Protein AF-A0A2M7SCT8-F1 (afdb_monomer)

Radius of gyration: 13.66 Å; Cα contacts (8 Å, |Δi|>4): 234; chains: 1; bounding box: 34×33×36 Å

Secondary structure (DSSP, 8-state):
-BGGG--TTEEEEEEETTS-SS-EEEEEEE-SSSEEEEEESSTTS--EEEPTTT-TTSSS-EEEEEEEEE-TTS-TT-BPTT-EEEEEPPHHHHHHHHHHHHH-SSS-HHHHHHHHHHHSSPPPPP-

pLDDT: mean 85.55, std 11.67, range [43.62, 95.56]

Solvent-accessible surface area (backbone atoms only — not comparable to full-atom values): 7233 Å² total; per-residue (Å²): 119,44,52,66,74,47,49,36,42,31,31,32,32,28,47,45,78,88,41,76,96,61,68,45,75,40,43,29,37,27,40,34,52,43,30,28,28,43,48,34,79,45,66,89,60,14,82,51,75,44,54,27,87,84,41,68,92,39,96,52,56,28,11,44,28,69,53,79,46,72,50,78,86,52,68,104,70,55,66,52,56,80,62,42,84,74,48,65,66,50,70,69,56,31,53,55,48,39,58,46,46,75,68,44,86,79,47,50,73,68,56,33,52,50,48,41,63,34,43,51,76,83,66,73,80,85,133

Sequence (127 aa):
MKIREMQRGQIWWFLTPQMRPCPKVKCNLCIGSSQFLTINTSDRYGKFKLDKTEYPFLSHDSYIGDIIFDFSGEDEEIEVDNKQFRQIISDKTAIQLIDYVKKSRVLTPVNKDIVIAALTPPFPPPP

Foldseek 3Di:
DALQVDAFQWWKWFFDPPDPPDTDTFIWGDLHSFKTWTKAQDCPFAPQWDQCVQQVVDPGIIGTGPDIDGPPPPPPGPDTPPMDTRDGDDLVSLVVVLVVLVVDPSDDPVRSVSNNVSSHDDTDDDD

Nearest PDB structures (foldseek):
  2ptf-assembly1_B  TM=2.353E-01  e=4.279E-01  Methanothermobacter thermautotrophicus str. Delta H
  6tjv-assembly1_S  TM=4.398E-01  e=3.454E+00  Thermosynechococcus vestitus BP-1
  2ptf-assembly1_A  TM=2.253E-01  e=4.031E-01  Methanothermobacter thermautotrophicus str. Delta H
  7rto-assembly1_C  TM=3.168E-01  e=3.892E+00  Bluetongue virus (serotype 1 / isolate South Africa)
  8w34-assembly1_L  TM=3.520E-01  e=7.963E+00  Human immunodeficiency virus 1

Structure (mmCIF, N/CA/C/O backbone)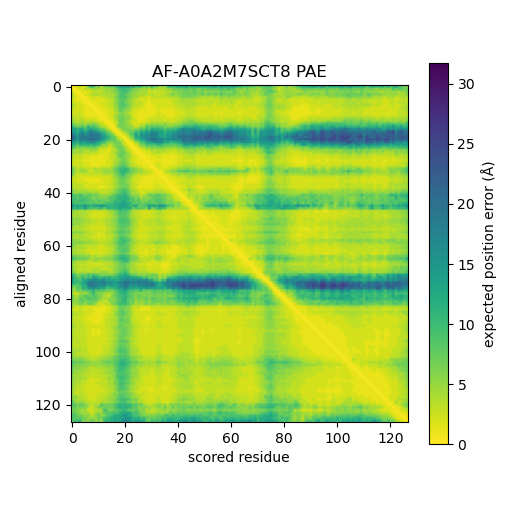:
data_AF-A0A2M7SCT8-F1
#
_entry.id   AF-A0A2M7SCT8-F1
#
loop_
_atom_s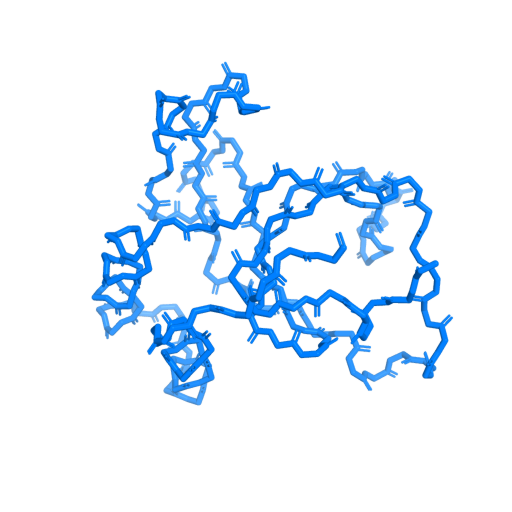ite.group_PDB
_atom_site.id
_atom_site.type_symbol
_atom_site.label_atom_id
_atom_site.label_alt_id
_atom_site.label_comp_id
_atom_site.label_asym_id
_atom_site.label_entity_id
_atom_site.label_seq_id
_atom_site.pdbx_PDB_ins_code
_atom_site.Cartn_x
_atom_site.Cartn_y
_atom_site.Cartn_z
_atom_site.occupancy
_atom_site.B_iso_or_equiv
_atom_site.auth_seq_id
_atom_site.auth_comp_id
_atom_site.auth_asym_id
_atom_site.auth_atom_id
_atom_site.pdbx_PDB_model_num
ATOM 1 N N . MET A 1 1 ? 10.373 -14.254 -6.799 1.00 72.50 1 MET A N 1
ATOM 2 C CA . MET A 1 1 ? 9.018 -13.664 -6.739 1.00 72.50 1 MET A CA 1
ATOM 3 C C . MET A 1 1 ? 9.012 -12.342 -7.489 1.00 72.50 1 MET A C 1
ATOM 5 O O . MET A 1 1 ? 9.882 -11.503 -7.240 1.00 72.50 1 MET A O 1
ATOM 9 N N . LYS A 1 2 ? 8.084 -12.214 -8.434 1.00 80.62 2 LYS A N 1
ATOM 10 C CA . LYS A 1 2 ? 7.921 -11.082 -9.358 1.00 80.62 2 LYS A CA 1
ATOM 11 C C . LYS A 1 2 ? 6.946 -10.048 -8.776 1.00 80.62 2 LYS A C 1
ATOM 13 O O . LYS A 1 2 ? 6.090 -10.413 -7.975 1.00 80.62 2 LYS A O 1
ATOM 18 N N . ILE A 1 3 ? 7.031 -8.781 -9.199 1.00 81.25 3 ILE A N 1
ATOM 19 C CA . ILE A 1 3 ? 6.087 -7.719 -8.772 1.00 81.25 3 ILE A CA 1
ATOM 20 C C . ILE A 1 3 ? 4.623 -8.155 -8.933 1.00 81.25 3 ILE A C 1
ATOM 22 O O . ILE A 1 3 ? 3.842 -8.014 -7.999 1.00 81.25 3 ILE A O 1
ATOM 26 N N . ARG A 1 4 ? 4.293 -8.795 -10.061 1.00 79.44 4 ARG A N 1
ATOM 27 C CA . ARG A 1 4 ? 2.948 -9.308 -10.384 1.00 79.44 4 ARG A CA 1
ATOM 28 C C . ARG A 1 4 ? 2.377 -10.345 -9.414 1.00 79.44 4 ARG A C 1
ATOM 30 O O . ARG A 1 4 ? 1.190 -10.641 -9.468 1.00 79.44 4 ARG A O 1
ATOM 37 N N . GLU A 1 5 ? 3.223 -10.944 -8.581 1.00 84.06 5 GLU A N 1
ATOM 38 C CA . GLU A 1 5 ? 2.810 -11.922 -7.571 1.00 84.06 5 GLU A CA 1
ATOM 39 C C . GLU A 1 5 ? 2.402 -11.233 -6.258 1.00 84.06 5 GLU A C 1
ATOM 41 O O . GLU A 1 5 ? 1.776 -11.861 -5.406 1.00 84.06 5 GLU A O 1
ATOM 46 N N . MET A 1 6 ? 2.719 -9.941 -6.087 1.00 89.31 6 MET A N 1
ATOM 47 C CA . MET A 1 6 ? 2.209 -9.132 -4.981 1.00 89.31 6 MET A CA 1
ATOM 48 C C . MET A 1 6 ? 0.730 -8.847 -5.212 1.00 89.31 6 MET A C 1
ATOM 50 O O . MET A 1 6 ? 0.314 -8.450 -6.298 1.00 89.31 6 MET A O 1
ATOM 54 N N . GLN A 1 7 ? -0.073 -9.007 -4.169 1.00 91.25 7 GLN A N 1
ATOM 55 C CA . GLN A 1 7 ? -1.514 -8.828 -4.269 1.00 91.25 7 GLN A CA 1
ATOM 56 C C . GLN A 1 7 ? -1.977 -7.562 -3.559 1.00 91.25 7 GLN A C 1
ATOM 58 O O . GLN A 1 7 ? -1.379 -7.117 -2.577 1.00 91.25 7 GLN A O 1
ATOM 63 N N . ARG A 1 8 ? -3.078 -6.991 -4.054 1.00 93.44 8 ARG A N 1
ATOM 64 C CA . ARG A 1 8 ? -3.691 -5.787 -3.484 1.00 93.44 8 ARG A CA 1
ATOM 65 C C . ARG A 1 8 ? -3.952 -5.944 -1.981 1.00 93.44 8 ARG A C 1
ATOM 67 O O . ARG A 1 8 ? -4.398 -6.998 -1.530 1.00 93.44 8 ARG A O 1
ATOM 74 N N . GLY A 1 9 ? -3.677 -4.890 -1.220 1.00 93.88 9 GLY A N 1
ATOM 75 C CA . GLY A 1 9 ? -3.790 -4.866 0.240 1.00 93.88 9 GLY A CA 1
ATOM 76 C C . GLY A 1 9 ? -2.551 -5.377 0.983 1.00 93.88 9 GLY A C 1
ATOM 77 O O . GLY A 1 9 ? -2.435 -5.150 2.186 1.00 93.88 9 GLY A O 1
ATOM 78 N N . GLN A 1 10 ? -1.599 -6.022 0.303 1.00 94.88 10 GLN A N 1
ATOM 79 C CA . GLN A 1 10 ? -0.358 -6.473 0.930 1.00 94.88 10 GLN A CA 1
ATOM 80 C C . GLN A 1 10 ? 0.654 -5.332 1.083 1.00 94.88 10 GLN A C 1
ATOM 82 O O . GLN A 1 10 ? 0.849 -4.520 0.177 1.00 94.88 10 GLN A O 1
ATOM 87 N N . ILE A 1 11 ? 1.360 -5.321 2.209 1.00 95.00 11 ILE A N 1
ATOM 88 C CA . ILE A 1 11 ? 2.490 -4.441 2.493 1.00 95.00 11 ILE A CA 1
ATOM 89 C C . ILE A 1 11 ? 3.790 -5.215 2.298 1.00 95.00 11 ILE A C 1
ATOM 91 O O . ILE A 1 11 ? 4.001 -6.279 2.889 1.00 95.00 11 ILE A O 1
ATOM 95 N N . TRP A 1 12 ? 4.685 -4.628 1.513 1.00 93.62 12 TRP A N 1
ATOM 96 C CA . TRP A 1 12 ? 5.972 -5.200 1.148 1.00 93.62 12 TRP A CA 1
ATOM 97 C C . TRP A 1 12 ? 7.105 -4.219 1.402 1.00 93.62 12 TRP A C 1
ATOM 99 O O . TRP A 1 12 ? 6.963 -3.014 1.196 1.00 93.62 12 TRP A O 1
ATOM 109 N N . TRP A 1 13 ? 8.259 -4.734 1.813 1.00 92.38 13 TRP A N 1
ATOM 110 C CA . TRP A 1 13 ? 9.519 -4.000 1.732 1.00 92.38 13 TRP A CA 1
ATOM 111 C C . TRP A 1 13 ? 10.284 -4.478 0.520 1.00 92.38 13 TRP A C 1
ATOM 113 O O . TRP A 1 13 ? 10.494 -5.677 0.398 1.00 92.38 13 TRP A O 1
ATOM 123 N N . PHE A 1 14 ? 10.693 -3.573 -0.360 1.00 88.38 14 PHE A N 1
ATOM 124 C CA . PHE A 1 14 ? 11.547 -3.920 -1.492 1.00 88.38 14 PHE A CA 1
ATOM 125 C C . PHE A 1 14 ? 12.323 -2.710 -2.007 1.00 88.38 14 PHE A C 1
ATOM 127 O O . PHE A 1 14 ? 11.988 -1.558 -1.710 1.00 88.38 14 PHE A O 1
ATOM 134 N N . LEU A 1 15 ? 13.386 -2.975 -2.763 1.00 82.88 15 LEU A N 1
ATOM 135 C CA . LEU A 1 15 ? 14.206 -1.945 -3.389 1.00 82.88 15 LEU A CA 1
ATOM 136 C C . LEU A 1 15 ? 13.433 -1.277 -4.539 1.00 82.88 15 LEU A C 1
ATOM 138 O O . LEU A 1 15 ? 13.130 -1.931 -5.529 1.00 82.88 15 LEU A O 1
ATOM 142 N N . THR A 1 16 ? 13.114 0.017 -4.435 1.00 72.69 16 THR A N 1
ATOM 143 C CA . THR A 1 16 ? 12.453 0.750 -5.534 1.00 72.69 16 THR A CA 1
ATOM 144 C C . THR A 1 16 ? 13.507 1.297 -6.515 1.00 72.69 16 THR A C 1
ATOM 146 O O . THR A 1 16 ? 14.278 2.175 -6.103 1.00 72.69 16 THR A O 1
ATOM 149 N N . PRO A 1 17 ? 13.555 0.848 -7.787 1.00 60.09 17 PRO A N 1
ATOM 150 C CA . PRO A 1 17 ? 14.618 1.202 -8.743 1.00 60.09 17 PRO A CA 1
ATOM 151 C C . PRO A 1 17 ? 14.647 2.685 -9.143 1.00 60.09 17 PRO A C 1
ATOM 153 O O . PRO A 1 17 ? 15.706 3.239 -9.436 1.00 60.09 17 PRO A O 1
ATOM 156 N N . GLN A 1 18 ? 13.489 3.351 -9.131 1.00 58.41 18 GLN A N 1
ATOM 157 C CA . GLN A 1 18 ? 13.309 4.681 -9.729 1.00 58.41 18 GLN A CA 1
ATOM 158 C C . GLN A 1 18 ? 13.859 5.854 -8.891 1.00 58.41 18 GLN A C 1
ATOM 160 O O . GLN A 1 18 ? 13.750 7.010 -9.290 1.00 58.41 18 GLN A O 1
ATOM 165 N N . MET A 1 19 ? 14.502 5.594 -7.747 1.00 51.44 19 MET A N 1
ATOM 166 C CA . MET A 1 19 ? 15.121 6.634 -6.916 1.00 51.44 19 MET A CA 1
ATOM 167 C C . MET A 1 19 ? 16.647 6.649 -7.040 1.00 51.44 19 MET A C 1
ATOM 169 O O . MET A 1 19 ? 17.372 6.255 -6.128 1.00 51.44 19 MET A O 1
ATOM 173 N N . ARG A 1 20 ? 17.154 7.140 -8.173 1.00 43.62 20 ARG A N 1
ATOM 174 C CA . ARG A 1 20 ? 18.578 7.489 -8.315 1.00 43.62 20 ARG A CA 1
ATOM 175 C C . ARG A 1 20 ? 18.891 8.760 -7.502 1.00 43.62 20 ARG A C 1
ATOM 177 O O . ARG A 1 20 ? 18.034 9.640 -7.428 1.00 43.62 20 ARG A O 1
ATOM 184 N N . PRO A 1 21 ? 20.080 8.880 -6.876 1.00 51.34 21 PRO A N 1
ATOM 185 C CA . PRO A 1 21 ? 21.293 8.091 -7.120 1.00 51.34 21 PRO A CA 1
ATOM 186 C C . PRO A 1 21 ? 21.475 6.842 -6.240 1.00 51.34 21 PRO A C 1
ATOM 188 O O . PRO A 1 21 ? 22.381 6.066 -6.519 1.00 51.34 21 PRO A O 1
ATOM 191 N N . CYS A 1 22 ? 20.635 6.602 -5.227 1.00 58.78 22 CYS A N 1
ATOM 192 C CA . CYS A 1 22 ? 20.800 5.453 -4.329 1.00 58.78 22 CYS A CA 1
ATOM 193 C C . CYS A 1 22 ? 19.473 4.705 -4.168 1.00 58.78 22 CYS A C 1
ATOM 195 O O . CYS A 1 22 ? 18.589 5.218 -3.470 1.00 58.78 22 CYS A O 1
ATOM 197 N N . PRO A 1 23 ? 19.324 3.509 -4.763 1.00 67.38 23 PRO A N 1
ATOM 198 C CA . PRO A 1 23 ? 18.131 2.707 -4.561 1.00 67.38 23 PRO A CA 1
ATOM 199 C C . PRO A 1 23 ? 18.011 2.363 -3.069 1.00 67.38 23 PRO A C 1
ATOM 201 O O . PRO A 1 23 ? 18.986 1.990 -2.414 1.00 67.38 23 PRO A O 1
ATOM 204 N N . LYS A 1 24 ? 16.817 2.558 -2.504 1.00 78.06 24 LYS A N 1
ATOM 205 C CA . LYS A 1 24 ? 16.529 2.307 -1.086 1.00 78.06 24 LYS A CA 1
ATOM 206 C C . LYS A 1 24 ? 15.407 1.295 -0.967 1.00 78.06 24 LYS A C 1
ATOM 208 O O . LYS A 1 24 ? 14.451 1.333 -1.741 1.00 78.06 24 LYS A O 1
ATOM 213 N N . VAL A 1 25 ? 15.528 0.411 0.019 1.00 84.75 25 VAL A N 1
ATOM 214 C CA . VAL A 1 25 ? 14.419 -0.452 0.419 1.00 84.75 25 VAL A CA 1
ATOM 215 C C . VAL A 1 25 ? 13.340 0.447 1.004 1.00 84.75 25 VAL A C 1
ATOM 217 O O . VAL A 1 25 ? 13.595 1.215 1.935 1.00 84.75 25 VAL A O 1
ATOM 220 N N . LYS A 1 26 ? 12.146 0.382 0.424 1.00 88.00 26 LYS A N 1
ATOM 221 C CA . LYS A 1 26 ? 10.980 1.134 0.871 1.00 88.00 26 LYS A CA 1
ATOM 222 C C . LYS A 1 26 ? 9.860 0.197 1.264 1.00 88.00 26 LYS A C 1
ATOM 224 O O . LYS A 1 26 ? 9.740 -0.896 0.722 1.00 88.00 26 LYS A O 1
ATOM 229 N N . CYS A 1 27 ? 9.041 0.670 2.193 1.00 92.38 27 CYS A N 1
ATOM 230 C CA . CYS A 1 27 ? 7.778 0.049 2.538 1.00 92.38 27 CYS A CA 1
ATOM 231 C C . CYS A 1 27 ? 6.713 0.521 1.543 1.00 92.38 27 CYS A C 1
ATOM 233 O O . CYS A 1 27 ? 6.568 1.724 1.328 1.00 92.38 27 CYS A O 1
ATOM 235 N N . ASN A 1 28 ? 5.997 -0.408 0.920 1.00 93.31 28 ASN A N 1
ATOM 236 C CA . ASN A 1 28 ? 5.029 -0.136 -0.135 1.00 93.31 28 ASN A CA 1
ATOM 237 C C . ASN A 1 28 ? 3.751 -0.939 0.115 1.00 93.31 28 ASN A C 1
ATOM 239 O O . ASN A 1 28 ? 3.811 -2.127 0.429 1.00 93.31 28 ASN A O 1
ATOM 243 N N . LEU A 1 29 ? 2.603 -0.291 -0.055 1.00 95.31 29 LEU A N 1
ATOM 244 C CA . LEU A 1 29 ? 1.293 -0.927 -0.107 1.00 95.31 29 LEU A CA 1
ATOM 245 C C . LEU A 1 29 ? 0.964 -1.263 -1.562 1.00 95.31 29 LEU A C 1
ATOM 247 O O . LEU A 1 29 ? 0.907 -0.369 -2.404 1.00 95.31 29 LEU A O 1
ATOM 251 N N . CYS A 1 30 ? 0.731 -2.538 -1.842 1.00 93.94 30 CYS A N 1
ATOM 252 C CA . CYS A 1 30 ? 0.284 -3.015 -3.140 1.00 93.94 30 CYS A CA 1
ATOM 253 C C . CYS A 1 30 ? -1.195 -2.660 -3.356 1.00 93.94 30 CYS A C 1
ATOM 255 O O . CYS A 1 30 ? -2.048 -2.979 -2.525 1.00 93.94 30 CYS A O 1
ATOM 257 N N . ILE A 1 31 ? -1.503 -2.009 -4.475 1.00 93.75 31 ILE A N 1
ATOM 258 C CA . ILE A 1 31 ? -2.861 -1.615 -4.886 1.00 93.75 31 ILE A CA 1
ATOM 259 C C . ILE A 1 31 ? -3.217 -2.156 -6.281 1.00 93.75 31 ILE A C 1
ATOM 261 O O . ILE A 1 31 ? -4.197 -1.745 -6.883 1.00 93.75 31 ILE A O 1
ATOM 265 N N . GLY A 1 32 ? -2.442 -3.088 -6.823 1.00 88.31 32 GLY A N 1
ATOM 266 C CA . GLY A 1 32 ? -2.683 -3.669 -8.141 1.00 88.31 32 GLY A CA 1
ATOM 267 C C . GLY A 1 32 ? -1.550 -4.607 -8.526 1.00 88.31 32 GLY A C 1
ATOM 268 O O . GLY A 1 32 ? -0.597 -4.754 -7.774 1.00 88.31 32 GLY A O 1
ATOM 269 N N . SER A 1 33 ? -1.619 -5.222 -9.704 1.00 81.25 33 SER A N 1
ATOM 270 C CA . SER A 1 33 ? -0.585 -6.166 -10.159 1.00 81.25 33 SER A CA 1
ATOM 271 C C . SER A 1 33 ? 0.810 -5.541 -10.274 1.00 81.25 33 SER A C 1
ATOM 273 O O . SER A 1 33 ? 1.801 -6.241 -10.114 1.00 81.25 33 SER A O 1
ATOM 275 N N . SER A 1 34 ? 0.894 -4.232 -10.521 1.00 85.81 34 SER A N 1
ATOM 276 C CA . SER A 1 34 ? 2.167 -3.505 -10.645 1.00 85.81 34 SER A CA 1
ATOM 277 C C . SER A 1 34 ? 2.122 -2.112 -10.019 1.00 85.81 34 SER A C 1
ATOM 279 O O . SER A 1 34 ? 2.992 -1.287 -10.284 1.00 85.81 34 SER A O 1
ATOM 281 N N . GLN A 1 35 ? 1.107 -1.834 -9.199 1.00 90.31 35 GLN A N 1
ATOM 282 C CA . GLN A 1 35 ? 0.819 -0.496 -8.692 1.00 90.31 35 GLN A CA 1
ATOM 283 C C . GLN A 1 35 ? 0.951 -0.442 -7.176 1.00 90.31 35 GLN A C 1
ATOM 285 O O . GLN A 1 35 ? 0.413 -1.291 -6.460 1.00 90.31 35 GLN A O 1
ATOM 290 N N . PHE A 1 36 ? 1.645 0.583 -6.683 1.00 92.31 36 PHE A N 1
ATOM 291 C CA . PHE A 1 36 ? 1.991 0.710 -5.272 1.00 92.31 36 PHE A CA 1
ATOM 292 C C . PHE A 1 36 ? 1.824 2.133 -4.748 1.00 92.31 36 PHE A C 1
ATOM 294 O O . PHE A 1 36 ? 2.103 3.107 -5.443 1.00 92.31 36 PHE A O 1
ATOM 301 N N . LEU A 1 37 ? 1.463 2.243 -3.470 1.00 92.81 37 LEU A N 1
ATOM 302 C CA . LEU A 1 37 ? 1.579 3.470 -2.683 1.00 92.81 37 LEU A CA 1
ATOM 303 C C . LEU A 1 37 ? 2.751 3.327 -1.710 1.00 92.81 37 LEU A C 1
ATOM 305 O O . LEU A 1 37 ? 2.837 2.345 -0.972 1.00 92.81 37 LEU A O 1
ATOM 309 N N . THR A 1 38 ? 3.657 4.302 -1.663 1.00 91.75 38 THR A N 1
ATOM 310 C CA . THR A 1 38 ? 4.769 4.268 -0.698 1.00 91.75 38 THR A CA 1
ATOM 311 C C . THR A 1 38 ? 4.290 4.593 0.714 1.00 91.75 38 THR A C 1
ATOM 313 O O . THR A 1 38 ? 3.530 5.536 0.918 1.00 91.75 38 THR A O 1
ATOM 316 N N . ILE A 1 39 ? 4.815 3.878 1.704 1.00 93.00 39 ILE A N 1
ATOM 317 C CA . ILE A 1 39 ? 4.665 4.180 3.127 1.00 93.00 39 ILE A CA 1
ATOM 318 C C . ILE A 1 39 ? 5.928 4.912 3.599 1.00 93.00 39 ILE A C 1
ATOM 320 O O . ILE A 1 39 ? 7.035 4.374 3.550 1.00 93.00 39 ILE A O 1
ATOM 324 N N . ASN A 1 40 ? 5.767 6.158 4.043 1.00 90.19 40 ASN A N 1
ATOM 325 C CA . ASN A 1 40 ? 6.850 7.039 4.475 1.00 90.19 40 ASN A CA 1
ATOM 326 C C . ASN A 1 40 ? 6.778 7.295 5.983 1.00 90.19 40 ASN A C 1
ATOM 328 O O . ASN A 1 40 ? 5.701 7.379 6.554 1.00 90.19 40 ASN A O 1
ATOM 332 N N . THR A 1 41 ? 7.915 7.523 6.633 1.00 88.44 41 THR A N 1
ATOM 333 C CA . THR A 1 41 ? 7.960 7.908 8.058 1.00 88.44 41 THR A CA 1
ATOM 334 C C . THR A 1 41 ? 7.612 9.380 8.307 1.00 88.44 41 THR A C 1
ATOM 336 O O . THR A 1 41 ? 7.529 9.812 9.451 1.00 88.44 41 THR A O 1
ATOM 339 N N . SER A 1 42 ? 7.423 10.170 7.245 1.00 86.31 42 SER A N 1
ATOM 340 C CA . SER A 1 42 ? 7.099 11.595 7.313 1.00 86.31 42 SER A CA 1
ATOM 341 C C . SER A 1 42 ? 5.750 11.873 6.664 1.00 86.31 42 SER A C 1
ATOM 343 O O . SER A 1 42 ? 5.488 11.436 5.543 1.00 86.31 42 SER A O 1
ATOM 345 N N . ASP A 1 43 ? 4.946 12.689 7.341 1.00 83.12 43 ASP A N 1
ATOM 346 C CA . ASP A 1 43 ? 3.646 13.182 6.882 1.00 83.12 43 ASP A CA 1
ATOM 347 C C . ASP A 1 43 ? 3.755 14.223 5.746 1.00 83.12 43 ASP A C 1
ATOM 349 O O . ASP A 1 43 ? 2.753 14.738 5.242 1.00 83.12 43 ASP A O 1
ATOM 353 N N . ARG A 1 44 ? 4.978 14.589 5.343 1.00 81.81 44 ARG A N 1
ATOM 354 C CA . ARG A 1 44 ? 5.220 15.505 4.222 1.00 81.81 44 ARG A CA 1
ATOM 355 C C . ARG A 1 44 ? 4.789 14.900 2.888 1.00 81.81 44 ARG A C 1
ATOM 357 O O . ARG A 1 44 ? 4.415 15.640 1.986 1.00 81.81 44 ARG A O 1
ATOM 364 N N . TYR A 1 45 ? 4.861 13.575 2.770 1.00 72.69 45 TYR A N 1
ATOM 365 C CA . TYR A 1 45 ? 4.633 12.852 1.517 1.00 72.69 45 TYR A CA 1
ATOM 366 C C . TYR A 1 45 ? 3.308 12.086 1.487 1.00 72.69 45 TYR A C 1
ATOM 368 O O . TYR A 1 45 ? 3.057 11.369 0.523 1.00 72.69 45 TYR A O 1
ATOM 376 N N . GLY A 1 46 ? 2.482 12.238 2.523 1.00 76.81 46 GLY A N 1
ATOM 377 C CA . GLY A 1 46 ? 1.169 11.616 2.657 1.00 76.81 46 GLY A CA 1
ATOM 378 C C . GLY A 1 46 ? 0.518 11.996 3.982 1.00 76.81 46 GLY A C 1
ATOM 379 O O . GLY A 1 46 ? 1.218 12.252 4.960 1.00 76.81 46 GLY A O 1
ATOM 380 N N . LYS A 1 47 ? -0.815 12.062 4.029 1.00 83.75 47 LYS A N 1
ATOM 381 C CA . LYS A 1 47 ? -1.551 12.460 5.245 1.00 83.75 47 LYS A CA 1
ATOM 382 C C . LYS A 1 47 ? -2.318 11.324 5.912 1.00 83.75 47 LYS A C 1
ATOM 384 O O . LYS A 1 47 ? -2.767 11.492 7.044 1.00 83.75 47 LYS A O 1
ATOM 389 N N . PHE A 1 48 ? -2.433 10.164 5.269 1.00 93.12 48 PHE A N 1
ATOM 390 C CA . PHE A 1 48 ? -3.063 9.003 5.885 1.00 93.12 48 PHE A CA 1
ATOM 391 C C . PHE A 1 48 ? -2.087 8.278 6.813 1.00 93.12 48 PHE A C 1
ATOM 393 O O . PHE A 1 48 ? -1.116 7.689 6.343 1.00 93.12 48 PHE A O 1
ATOM 400 N N . LYS A 1 49 ? -2.343 8.325 8.122 1.00 94.69 49 LYS A N 1
ATOM 401 C CA . LYS A 1 49 ? -1.485 7.736 9.156 1.00 94.69 49 LYS A CA 1
ATOM 402 C C . LYS A 1 49 ? -1.733 6.229 9.309 1.00 94.69 49 LYS A C 1
ATOM 404 O O . LYS A 1 49 ? -2.870 5.804 9.474 1.00 94.69 49 LYS A O 1
ATOM 409 N N . LEU A 1 50 ? -0.654 5.456 9.342 1.00 94.81 50 LEU A N 1
ATOM 410 C CA . LEU A 1 50 ? -0.588 4.076 9.813 1.00 94.81 50 LEU A CA 1
ATOM 411 C C . LEU A 1 50 ? -0.025 4.062 11.234 1.00 94.81 50 LEU A C 1
ATOM 413 O O . LEU A 1 50 ? 1.088 4.538 11.477 1.00 94.81 50 LEU A O 1
ATOM 417 N N . ASP A 1 51 ? -0.8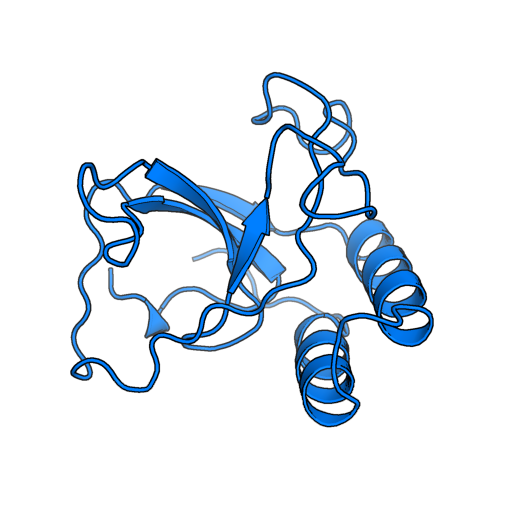09 3.525 12.161 1.00 93.75 51 ASP A N 1
ATOM 418 C CA . ASP A 1 51 ? -0.436 3.408 13.566 1.00 93.75 51 ASP A CA 1
ATOM 419 C C . ASP A 1 51 ? 0.513 2.219 13.770 1.00 93.75 51 ASP A C 1
ATOM 421 O O . ASP A 1 51 ? 0.206 1.091 13.370 1.00 93.75 51 ASP A O 1
ATOM 425 N N . LYS A 1 52 ? 1.663 2.449 14.414 1.00 93.81 52 LYS A N 1
ATOM 426 C CA . LYS A 1 52 ? 2.630 1.375 14.690 1.00 93.81 52 LYS A CA 1
ATOM 427 C C . LYS A 1 52 ? 2.073 0.273 15.599 1.00 93.81 52 LYS A C 1
ATOM 429 O O . LYS A 1 52 ? 2.609 -0.828 15.610 1.00 93.81 52 LYS A O 1
ATOM 434 N N . THR A 1 53 ? 1.035 0.556 16.386 1.00 93.88 53 THR A N 1
ATOM 435 C CA . THR A 1 53 ? 0.393 -0.445 17.250 1.00 93.88 53 THR A CA 1
ATOM 436 C C . THR A 1 53 ? -0.404 -1.467 16.441 1.00 93.88 53 THR A C 1
ATOM 438 O O . THR A 1 53 ? -0.421 -2.639 16.805 1.00 93.88 53 THR A O 1
ATOM 441 N N . GLU A 1 54 ? -1.002 -1.051 15.320 1.00 94.12 54 GLU A N 1
ATOM 442 C CA . GLU A 1 54 ? -1.683 -1.943 14.371 1.00 94.12 54 GLU A CA 1
ATOM 443 C C . GLU A 1 54 ? -0.685 -2.633 13.425 1.00 94.12 54 GLU A C 1
ATOM 445 O O . GLU A 1 54 ? -0.890 -3.780 13.027 1.00 94.12 54 GLU A O 1
ATOM 450 N N . TYR A 1 55 ? 0.423 -1.952 13.115 1.00 94.62 55 TYR A N 1
ATOM 451 C CA . TYR A 1 55 ? 1.460 -2.408 12.189 1.00 94.62 55 TYR A CA 1
ATOM 452 C C . TYR A 1 55 ? 2.842 -2.444 12.874 1.00 94.62 55 TYR A C 1
ATOM 454 O O . TYR A 1 55 ? 3.693 -1.595 12.594 1.00 94.62 55 TYR A O 1
ATOM 462 N N . PRO A 1 56 ? 3.112 -3.430 13.755 1.00 93.19 56 PRO A N 1
ATOM 463 C CA . PRO A 1 56 ? 4.288 -3.444 14.639 1.00 93.19 56 PRO A CA 1
ATOM 464 C C . PRO A 1 56 ? 5.630 -3.636 13.922 1.00 93.19 56 PRO A C 1
ATOM 466 O O . PRO A 1 56 ? 6.684 -3.407 14.513 1.00 93.19 56 PRO A O 1
ATOM 469 N N . PHE A 1 57 ? 5.625 -4.028 12.643 1.00 93.19 57 PHE A N 1
ATOM 470 C CA . PHE A 1 57 ? 6.838 -4.032 11.819 1.00 93.19 57 PHE A CA 1
ATOM 471 C C . PHE A 1 57 ? 7.327 -2.611 11.478 1.00 93.19 57 PHE A C 1
ATOM 473 O O . PHE A 1 57 ? 8.448 -2.446 10.994 1.00 93.19 57 PHE A O 1
ATOM 480 N N . LEU A 1 58 ? 6.499 -1.584 11.696 1.00 92.25 58 LEU A N 1
ATOM 481 C CA . LEU A 1 58 ? 6.890 -0.184 11.588 1.00 92.25 58 LEU A CA 1
ATOM 482 C C . LEU A 1 58 ? 7.548 0.268 12.897 1.00 92.25 58 LEU A C 1
ATOM 484 O O . LEU A 1 58 ? 6.960 0.185 13.970 1.00 92.25 58 LEU A O 1
ATOM 488 N N . SER A 1 59 ? 8.758 0.823 12.817 1.00 90.50 59 SER A N 1
ATOM 489 C CA . SER A 1 59 ? 9.455 1.342 14.006 1.00 90.50 59 SER A CA 1
ATOM 490 C C . SER A 1 59 ? 8.779 2.583 14.610 1.00 90.50 59 SER A C 1
ATOM 492 O O . SER A 1 59 ? 8.932 2.863 15.797 1.00 90.50 59 SER A O 1
ATOM 494 N N . HIS A 1 60 ? 8.035 3.331 13.794 1.00 93.06 60 HIS A N 1
ATOM 495 C CA . HIS A 1 60 ? 7.310 4.544 14.164 1.00 93.06 60 HIS A CA 1
ATOM 496 C C . HIS A 1 60 ? 6.018 4.630 13.354 1.00 93.06 60 HIS A C 1
ATOM 498 O O . HIS A 1 60 ? 5.887 3.974 12.317 1.00 93.06 60 HIS A O 1
ATOM 504 N N . ASP A 1 61 ? 5.101 5.492 13.789 1.00 93.62 61 ASP A N 1
ATOM 505 C CA . ASP A 1 61 ? 3.943 5.847 12.975 1.00 93.62 61 ASP A CA 1
ATOM 506 C C . ASP A 1 61 ? 4.400 6.305 11.589 1.00 93.62 61 ASP A C 1
ATOM 508 O O . ASP A 1 61 ? 5.366 7.061 11.445 1.00 93.62 61 ASP A O 1
ATOM 512 N N . SER A 1 62 ? 3.725 5.802 10.565 1.00 95.56 62 SER A N 1
ATOM 513 C CA . SER A 1 62 ? 4.081 6.048 9.169 1.00 95.56 62 SER A CA 1
ATOM 514 C C . SER A 1 62 ? 2.873 6.567 8.404 1.00 95.56 62 SER A C 1
ATOM 516 O O . SER A 1 62 ? 1.773 6.633 8.937 1.00 95.56 62 SER A O 1
ATOM 518 N N . TYR A 1 63 ? 3.069 6.970 7.156 1.00 95.12 63 TYR A N 1
ATOM 519 C CA . TYR A 1 63 ? 2.057 7.637 6.354 1.00 95.12 63 TYR A CA 1
ATOM 520 C C . TYR A 1 63 ? 2.032 7.059 4.947 1.00 95.12 63 TYR A C 1
ATOM 522 O O . TYR A 1 63 ? 3.078 6.937 4.306 1.00 95.12 63 TYR A O 1
ATOM 530 N N . ILE A 1 64 ? 0.842 6.717 4.458 1.00 92.75 64 ILE A N 1
ATOM 531 C CA . ILE A 1 64 ? 0.649 6.303 3.066 1.00 92.75 64 ILE A CA 1
ATOM 532 C C . ILE A 1 64 ? 0.706 7.548 2.186 1.00 92.75 64 ILE A C 1
ATOM 534 O O . ILE A 1 64 ? 0.009 8.531 2.442 1.00 92.75 64 ILE A O 1
ATOM 538 N N . GLY A 1 65 ? 1.569 7.500 1.175 1.00 87.69 65 GLY A N 1
ATOM 539 C CA . GLY A 1 65 ? 1.763 8.586 0.232 1.00 87.69 65 GLY A CA 1
ATOM 540 C C . GLY A 1 65 ? 0.645 8.713 -0.795 1.00 87.69 65 GLY A C 1
ATOM 541 O O . GLY A 1 65 ? -0.058 7.754 -1.092 1.00 87.69 65 GLY A O 1
ATOM 542 N N . ASP A 1 66 ? 0.519 9.910 -1.366 1.00 85.25 66 ASP A N 1
ATOM 543 C CA . ASP A 1 66 ? -0.522 10.252 -2.349 1.00 85.25 66 ASP A CA 1
ATOM 544 C C . ASP A 1 66 ? -0.090 10.022 -3.811 1.00 85.25 66 ASP A C 1
ATOM 546 O O . ASP A 1 66 ? -0.735 10.510 -4.736 1.00 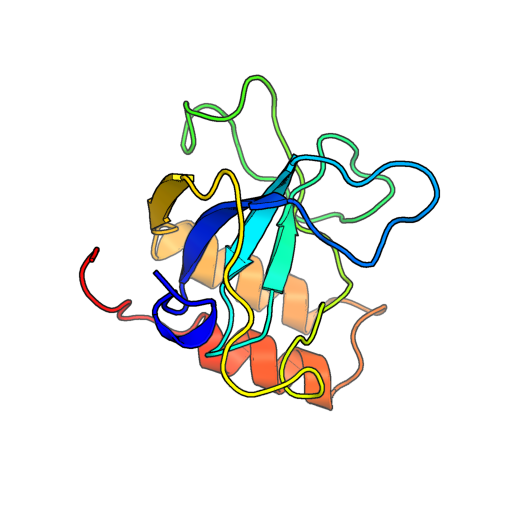85.25 66 ASP A O 1
ATOM 550 N N . ILE A 1 67 ? 1.027 9.329 -4.037 1.00 84.75 67 ILE A N 1
ATOM 551 C CA . ILE A 1 67 ? 1.582 9.076 -5.371 1.00 84.75 67 ILE A CA 1
ATOM 552 C C . ILE A 1 67 ? 1.556 7.574 -5.629 1.00 84.75 67 ILE A C 1
ATOM 554 O O . ILE A 1 67 ? 2.079 6.797 -4.827 1.00 84.75 67 ILE A O 1
ATOM 558 N N . ILE A 1 68 ? 0.963 7.194 -6.760 1.00 88.62 68 ILE A N 1
ATOM 559 C CA . ILE A 1 68 ? 0.976 5.823 -7.265 1.00 88.62 68 ILE A CA 1
ATOM 560 C C . ILE A 1 68 ? 2.258 5.622 -8.065 1.00 88.62 68 ILE A C 1
ATOM 562 O O . ILE A 1 68 ? 2.538 6.372 -9.000 1.00 88.62 68 ILE A O 1
ATOM 566 N N . PHE A 1 69 ? 3.016 4.597 -7.695 1.00 86.81 69 PHE A N 1
ATOM 567 C CA . PHE A 1 69 ? 4.126 4.082 -8.481 1.00 86.81 69 PHE A CA 1
ATOM 568 C C . PHE A 1 69 ? 3.609 2.929 -9.322 1.00 86.81 69 PHE A C 1
ATOM 570 O O . PHE A 1 69 ? 3.100 1.954 -8.766 1.00 86.81 69 PHE A O 1
ATOM 577 N N . ASP A 1 70 ? 3.726 3.065 -10.637 1.00 86.62 70 ASP A N 1
ATOM 578 C CA . ASP A 1 70 ? 3.304 2.048 -11.588 1.00 86.62 70 ASP A CA 1
ATOM 579 C C . ASP A 1 70 ? 4.522 1.444 -12.284 1.00 86.62 70 ASP A C 1
ATOM 581 O O . ASP A 1 70 ? 5.319 2.148 -12.907 1.00 86.62 70 ASP A O 1
ATOM 585 N N . PHE A 1 71 ? 4.656 0.132 -12.147 1.00 80.06 71 PHE A N 1
ATOM 586 C CA . PHE A 1 71 ? 5.702 -0.673 -12.761 1.00 80.06 71 PHE A CA 1
ATOM 587 C C . PHE A 1 71 ? 5.204 -1.424 -14.003 1.00 80.06 71 PHE A C 1
ATOM 589 O O . PHE A 1 71 ? 5.929 -2.251 -14.541 1.00 80.06 71 PHE A O 1
ATOM 596 N N . SER A 1 72 ? 3.978 -1.174 -14.479 1.00 71.56 72 SER A N 1
ATOM 597 C CA . SER A 1 72 ? 3.408 -1.873 -15.640 1.00 71.56 72 SER A CA 1
ATOM 598 C C . SER A 1 72 ? 4.147 -1.619 -16.960 1.00 71.56 72 SER A C 1
ATOM 600 O O . SER A 1 72 ? 3.905 -2.332 -17.927 1.00 71.56 72 SER A O 1
ATOM 602 N N . GLY A 1 73 ? 4.975 -0.572 -17.027 1.00 62.50 73 GLY A N 1
ATOM 603 C CA . GLY A 1 73 ? 5.727 -0.182 -18.221 1.00 62.50 73 GLY A CA 1
ATOM 604 C C . GLY A 1 73 ? 7.178 -0.664 -18.260 1.00 62.50 73 GLY A C 1
ATOM 605 O O . GLY A 1 73 ? 7.851 -0.401 -19.253 1.00 62.50 73 GLY A O 1
ATOM 606 N N . GLU A 1 74 ? 7.674 -1.323 -17.209 1.00 59.19 74 GLU A N 1
ATOM 607 C CA . GLU A 1 74 ? 8.973 -2.008 -17.257 1.00 59.19 74 GLU A CA 1
ATOM 608 C C . GLU A 1 74 ? 8.721 -3.507 -17.503 1.00 59.19 74 GLU A C 1
ATOM 610 O O . GLU A 1 74 ? 7.669 -4.019 -17.116 1.00 59.19 74 GLU A O 1
ATOM 615 N N . ASP A 1 75 ? 9.628 -4.169 -18.234 1.00 55.25 75 ASP A N 1
ATOM 616 C CA . ASP A 1 75 ? 9.465 -5.526 -18.783 1.00 55.25 75 ASP A CA 1
ATOM 617 C C . ASP A 1 75 ? 8.785 -6.501 -17.800 1.00 55.25 75 ASP A C 1
ATOM 619 O O . ASP A 1 75 ? 9.022 -6.434 -16.595 1.00 55.25 75 ASP A O 1
ATOM 623 N N . GLU A 1 76 ? 7.972 -7.444 -18.305 1.00 52.28 76 GLU A N 1
ATOM 624 C CA . GLU A 1 76 ? 7.079 -8.371 -17.561 1.00 52.28 76 GLU A CA 1
ATOM 625 C C . GLU A 1 76 ? 7.751 -9.273 -16.485 1.00 52.28 76 GLU A C 1
ATOM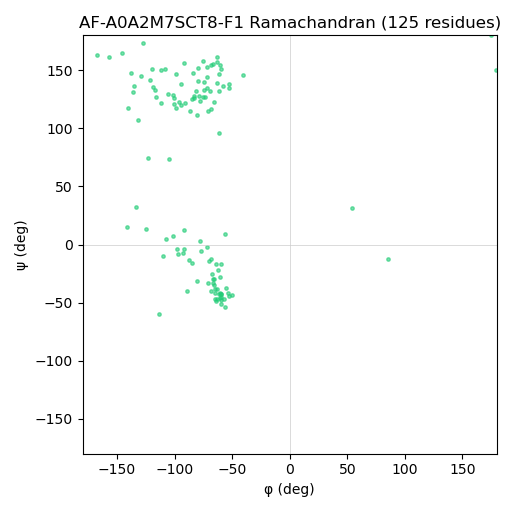 627 O O . GLU A 1 76 ? 7.141 -10.187 -15.910 1.00 52.28 76 GLU A O 1
ATOM 632 N N . GLU A 1 77 ? 9.017 -9.016 -16.178 1.00 58.44 77 GLU A N 1
ATOM 633 C CA . GLU A 1 77 ? 9.904 -9.758 -15.304 1.00 58.44 77 GLU A CA 1
ATOM 634 C C . GLU A 1 77 ? 10.686 -8.870 -14.327 1.00 58.44 77 GLU A C 1
ATOM 636 O O . GLU A 1 77 ? 11.803 -9.234 -13.969 1.00 58.44 77 GLU A O 1
ATOM 641 N N . ILE A 1 78 ? 10.135 -7.742 -13.851 1.00 66.56 78 ILE A N 1
ATOM 642 C CA . ILE A 1 78 ? 10.789 -6.992 -12.762 1.00 66.56 78 ILE A CA 1
ATOM 643 C C . ILE A 1 78 ? 10.872 -7.890 -11.523 1.00 66.56 78 ILE A C 1
ATOM 645 O O . ILE A 1 78 ? 9.932 -8.037 -10.726 1.00 66.56 78 ILE A O 1
ATOM 649 N N . GLU A 1 79 ? 12.026 -8.523 -11.374 1.00 71.25 79 GLU A N 1
ATOM 650 C CA . GLU A 1 79 ? 12.425 -9.174 -10.155 1.00 71.25 79 GLU A CA 1
ATOM 651 C C . GLU A 1 79 ? 12.899 -8.100 -9.187 1.00 71.25 79 GLU A C 1
ATOM 653 O O . GLU A 1 79 ? 13.792 -7.307 -9.472 1.00 71.25 79 GLU A O 1
ATOM 658 N N . VAL A 1 80 ? 12.261 -8.073 -8.022 1.00 73.50 80 VAL A N 1
ATOM 659 C CA . VAL A 1 80 ? 12.645 -7.152 -6.962 1.00 73.50 80 VAL A CA 1
ATOM 660 C C . VAL A 1 80 ? 13.574 -7.852 -5.990 1.00 73.50 80 VAL A C 1
ATOM 662 O O . VAL A 1 80 ? 13.212 -8.875 -5.388 1.00 73.50 80 VAL A O 1
ATOM 665 N N . ASP A 1 81 ? 14.753 -7.269 -5.820 1.00 70.62 81 ASP A N 1
ATOM 666 C CA . ASP A 1 81 ? 15.711 -7.653 -4.794 1.00 70.62 81 ASP A CA 1
ATOM 667 C C . ASP A 1 81 ? 15.229 -7.229 -3.403 1.00 70.62 81 ASP A C 1
ATOM 669 O O . ASP A 1 81 ? 14.504 -6.241 -3.232 1.00 70.62 81 ASP A O 1
ATOM 673 N N . ASN A 1 82 ? 15.669 -7.967 -2.379 1.00 76.56 82 ASN A N 1
ATOM 674 C CA . ASN A 1 82 ? 15.397 -7.672 -0.965 1.00 76.56 82 ASN A CA 1
ATOM 675 C C . ASN A 1 82 ? 13.903 -7.516 -0.621 1.00 76.56 82 ASN A C 1
ATOM 677 O O . ASN A 1 82 ? 13.539 -6.755 0.278 1.00 76.56 82 ASN A O 1
ATOM 681 N N . LYS A 1 83 ? 13.036 -8.246 -1.330 1.00 84.94 83 LYS A N 1
ATOM 682 C CA . LYS A 1 83 ? 11.593 -8.292 -1.075 1.00 84.94 83 LYS A CA 1
ATOM 683 C C . LYS A 1 83 ? 11.269 -9.012 0.236 1.00 84.94 83 LYS A C 1
ATOM 685 O O . LYS A 1 83 ? 11.758 -10.111 0.487 1.00 84.94 83 LYS A O 1
ATOM 690 N N . GLN A 1 84 ? 10.420 -8.408 1.058 1.00 90.50 84 GLN A N 1
ATOM 691 C CA . GLN A 1 84 ? 9.925 -8.993 2.304 1.00 90.50 84 GLN A CA 1
ATOM 692 C C . GLN A 1 84 ? 8.443 -8.660 2.475 1.00 90.50 84 GLN A C 1
ATOM 694 O O . GLN A 1 84 ? 8.082 -7.487 2.602 1.00 90.50 84 GLN A O 1
ATOM 699 N N . PHE A 1 85 ? 7.592 -9.689 2.494 1.00 92.81 85 PHE A N 1
ATOM 700 C CA . PHE A 1 85 ? 6.197 -9.546 2.903 1.00 92.81 85 PHE A CA 1
ATOM 701 C C . PHE A 1 85 ? 6.147 -9.109 4.368 1.00 92.81 85 PHE A C 1
ATOM 703 O O . PHE A 1 85 ? 6.928 -9.593 5.194 1.00 92.81 85 PHE A O 1
ATOM 710 N N . ARG A 1 86 ? 5.242 -8.185 4.695 1.00 94.38 86 ARG A N 1
ATOM 711 C CA . ARG A 1 86 ? 5.036 -7.724 6.071 1.00 94.38 86 ARG A CA 1
ATOM 712 C C . ARG A 1 86 ? 3.682 -8.127 6.609 1.00 94.38 86 ARG A C 1
ATOM 714 O O . ARG A 1 86 ? 3.617 -8.799 7.632 1.00 94.38 86 ARG A O 1
ATOM 721 N N . GLN A 1 87 ? 2.621 -7.681 5.949 1.00 94.56 87 GLN A N 1
ATOM 722 C CA . GLN A 1 87 ? 1.257 -7.863 6.430 1.00 94.56 87 GLN A CA 1
ATOM 723 C C . GLN A 1 87 ? 0.257 -7.530 5.323 1.00 94.56 87 GLN A C 1
ATOM 725 O O . GLN A 1 87 ? 0.600 -6.837 4.369 1.00 94.56 87 GLN A O 1
ATOM 730 N N . ILE A 1 88 ? -0.988 -7.970 5.472 1.00 94.81 88 ILE A N 1
ATOM 731 C CA . ILE A 1 88 ? -2.136 -7.432 4.732 1.00 94.81 88 ILE A CA 1
ATOM 732 C C . ILE A 1 88 ? -2.786 -6.349 5.603 1.00 94.81 88 ILE A C 1
ATOM 734 O O . ILE A 1 88 ? -2.900 -6.532 6.816 1.00 94.81 88 ILE A O 1
ATOM 738 N N . ILE A 1 89 ? -3.185 -5.219 5.016 1.00 94.75 89 ILE A N 1
ATOM 739 C CA . ILE A 1 89 ? -3.919 -4.185 5.760 1.00 94.75 89 ILE A CA 1
ATOM 740 C C . ILE A 1 89 ? -5.247 -4.730 6.288 1.00 94.75 89 ILE A C 1
ATOM 742 O O . ILE A 1 89 ? -5.898 -5.552 5.646 1.00 94.75 89 ILE A O 1
ATOM 746 N N . SER A 1 90 ? -5.674 -4.250 7.452 1.00 93.94 90 SER A N 1
ATOM 747 C CA . SER A 1 90 ? -6.993 -4.609 7.971 1.00 93.94 90 SER A CA 1
ATOM 748 C C . SER A 1 90 ? -8.112 -3.998 7.119 1.00 93.94 90 SER A C 1
ATOM 750 O O . SER A 1 90 ? -7.943 -2.924 6.534 1.00 93.94 90 SER A O 1
ATOM 752 N N . ASP A 1 91 ? -9.293 -4.622 7.117 1.00 93.56 91 ASP A N 1
ATOM 753 C CA . ASP A 1 91 ? -10.493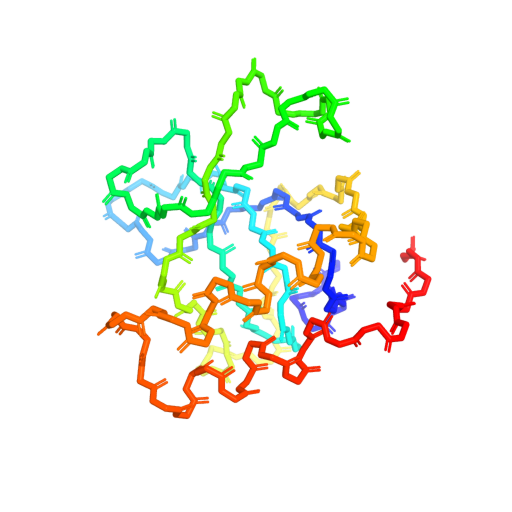 -4.061 6.473 1.00 93.56 91 ASP A CA 1
ATOM 754 C C . ASP A 1 91 ? -10.814 -2.659 7.007 1.00 93.56 91 ASP A C 1
ATOM 756 O O . ASP A 1 91 ? -11.186 -1.758 6.255 1.00 93.56 91 ASP A O 1
ATOM 760 N N . LYS A 1 92 ? -10.598 -2.442 8.310 1.00 94.19 92 LYS A N 1
ATOM 761 C CA . LYS A 1 92 ? -10.747 -1.133 8.951 1.00 94.19 92 LYS A CA 1
ATOM 762 C C . LYS A 1 92 ? -9.804 -0.101 8.330 1.00 94.19 92 LYS A C 1
ATOM 764 O O . LYS A 1 92 ? -10.263 0.971 7.937 1.00 94.19 92 LYS A O 1
ATOM 769 N N . THR A 1 93 ? -8.510 -0.416 8.228 1.00 95.38 93 THR A N 1
ATOM 770 C CA . THR A 1 93 ? -7.526 0.480 7.602 1.00 95.38 93 THR A CA 1
ATOM 771 C C . THR A 1 93 ? -7.883 0.737 6.139 1.00 95.38 93 THR A C 1
ATOM 773 O O . THR A 1 93 ? -7.824 1.881 5.690 1.00 95.38 93 THR A O 1
ATOM 776 N N . ALA A 1 94 ? -8.304 -0.294 5.402 1.00 95.38 94 ALA A N 1
ATOM 777 C CA . ALA A 1 94 ? -8.702 -0.171 4.005 1.00 95.38 94 ALA A CA 1
ATOM 778 C C . ALA A 1 94 ? -9.875 0.802 3.814 1.00 95.38 94 ALA A C 1
ATOM 780 O O . ALA A 1 94 ? -9.794 1.709 2.988 1.00 95.38 94 ALA A O 1
ATOM 781 N N . ILE A 1 95 ? -10.929 0.677 4.627 1.00 95.19 95 ILE A N 1
ATOM 782 C CA . ILE A 1 95 ? -12.093 1.576 4.598 1.00 95.19 95 ILE A CA 1
ATOM 783 C C . ILE A 1 95 ? -11.676 3.021 4.904 1.00 95.19 95 ILE A C 1
ATOM 785 O O . ILE A 1 95 ? -12.054 3.945 4.182 1.00 95.19 95 ILE A O 1
ATOM 789 N N . GLN A 1 96 ? -10.852 3.229 5.934 1.00 94.88 96 GLN A N 1
ATOM 790 C CA . GLN A 1 96 ? -10.364 4.565 6.289 1.00 94.88 96 GLN A CA 1
ATOM 791 C C . GLN A 1 96 ? -9.504 5.179 5.174 1.00 94.88 96 GLN A C 1
ATOM 793 O O . GLN A 1 96 ? -9.606 6.378 4.900 1.00 94.88 96 GLN A O 1
ATOM 798 N N . LEU A 1 97 ? -8.679 4.366 4.512 1.00 94.94 97 LEU A N 1
ATOM 799 C CA . LEU A 1 97 ? -7.851 4.799 3.392 1.00 94.94 97 LEU A CA 1
ATOM 800 C C . LEU A 1 97 ? -8.702 5.149 2.165 1.00 94.94 97 LEU A C 1
ATOM 802 O O . LEU A 1 97 ? -8.457 6.173 1.532 1.00 94.94 97 LEU A O 1
ATOM 806 N N . ILE A 1 98 ? -9.749 4.375 1.868 1.00 94.81 98 ILE A N 1
ATOM 807 C CA . ILE A 1 98 ? -10.733 4.694 0.821 1.00 94.81 98 ILE A CA 1
ATOM 808 C C . ILE A 1 98 ? -11.383 6.058 1.087 1.00 94.81 98 ILE A C 1
ATOM 810 O O . ILE A 1 98 ? -11.462 6.900 0.188 1.00 94.81 98 ILE A O 1
ATOM 814 N N . ASP A 1 99 ? -11.821 6.313 2.319 1.00 94.94 99 ASP A N 1
ATOM 815 C CA . ASP A 1 99 ? -12.448 7.586 2.685 1.00 94.94 99 ASP A CA 1
ATOM 816 C C . ASP A 1 99 ? -11.482 8.769 2.601 1.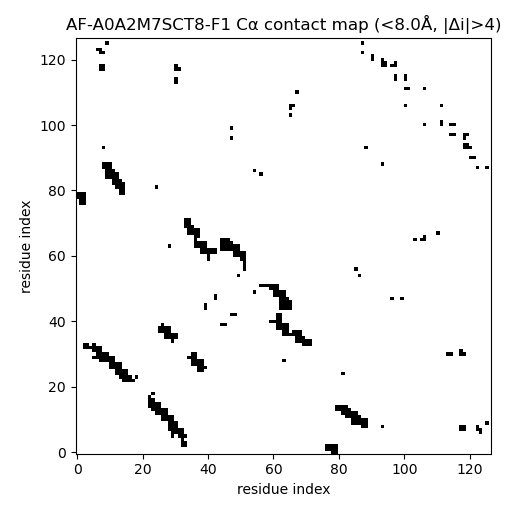00 94.94 99 ASP A C 1
ATOM 818 O O . ASP A 1 99 ? -11.874 9.874 2.207 1.00 94.94 99 ASP A O 1
ATOM 822 N N . TYR A 1 100 ? -10.212 8.543 2.929 1.00 94.06 100 TYR A N 1
ATOM 823 C CA . TYR A 1 100 ? -9.146 9.513 2.720 1.00 94.06 100 TYR A CA 1
ATOM 824 C C . TYR A 1 100 ? -8.926 9.808 1.227 1.00 94.06 100 TYR A C 1
ATOM 826 O O . TYR A 1 100 ? -8.931 10.972 0.821 1.00 94.06 100 TYR A O 1
ATOM 834 N N . VAL A 1 101 ? -8.810 8.773 0.392 1.00 93.19 101 VAL A N 1
ATOM 835 C CA . VAL A 1 101 ? -8.573 8.881 -1.059 1.00 93.19 101 VAL A CA 1
ATOM 836 C C . VAL A 1 101 ? -9.690 9.655 -1.754 1.00 93.19 101 VAL A C 1
ATOM 838 O O . VAL A 1 101 ? -9.409 10.555 -2.550 1.00 93.19 101 VAL A O 1
ATOM 841 N N . LYS A 1 102 ? -10.955 9.398 -1.394 1.00 92.75 102 LYS A N 1
ATOM 842 C CA . LYS A 1 102 ? -12.111 10.161 -1.901 1.00 92.75 102 LYS A CA 1
ATOM 843 C C . LYS A 1 102 ? -11.933 11.669 -1.684 1.00 92.75 102 LYS A C 1
ATOM 845 O O . LYS A 1 102 ? -12.195 12.462 -2.593 1.00 92.75 102 LYS A O 1
ATOM 850 N N . LYS A 1 103 ? -11.424 12.061 -0.510 1.00 92.12 103 LYS A N 1
ATOM 851 C CA . LYS A 1 103 ? -11.215 13.459 -0.089 1.00 92.12 103 LYS A CA 1
ATOM 852 C C . LYS A 1 103 ? -9.893 14.064 -0.572 1.00 92.12 103 LYS A C 1
ATOM 854 O O . LYS A 1 103 ? -9.757 15.288 -0.543 1.00 92.12 103 LYS A O 1
ATOM 859 N N . SER A 1 104 ? -8.932 13.248 -1.013 1.00 89.12 104 SER A N 1
ATOM 860 C CA . SER A 1 104 ? -7.623 13.721 -1.475 1.00 89.12 104 SER A CA 1
ATOM 861 C C . SER A 1 104 ? -7.772 14.710 -2.633 1.00 89.12 104 SER A C 1
ATOM 863 O O . SER A 1 104 ? -8.567 14.506 -3.550 1.00 89.12 104 SER A O 1
ATOM 865 N N . ARG A 1 105 ? -7.009 15.804 -2.595 1.00 88.31 105 ARG A N 1
ATOM 866 C CA . ARG A 1 105 ? -6.932 16.784 -3.694 1.00 88.31 105 ARG A CA 1
ATOM 867 C C . ARG A 1 105 ? -5.731 16.547 -4.610 1.00 88.31 105 ARG A C 1
ATOM 869 O O . ARG A 1 105 ? -5.614 17.220 -5.624 1.00 88.31 105 ARG A O 1
ATOM 876 N N . VAL A 1 106 ? -4.843 15.628 -4.228 1.00 87.62 106 VAL A N 1
ATOM 877 C CA . VAL A 1 106 ? -3.590 15.335 -4.938 1.00 87.62 106 VAL A CA 1
ATOM 878 C C . VAL A 1 106 ? -3.815 14.265 -6.005 1.00 87.62 106 VAL A C 1
ATOM 880 O O . VAL A 1 106 ? -3.299 14.375 -7.112 1.00 87.62 106 VAL A O 1
ATOM 883 N N . LEU A 1 107 ? -4.620 13.246 -5.689 1.00 86.62 107 LEU A N 1
ATOM 884 C CA . LEU A 1 107 ? -4.944 12.172 -6.624 1.00 86.62 107 LEU A CA 1
ATOM 885 C C . LEU A 1 107 ? -5.933 12.651 -7.693 1.00 86.62 107 LEU A C 1
ATOM 887 O O . LEU A 1 107 ? -6.975 13.236 -7.380 1.00 86.62 107 LEU A O 1
ATOM 891 N N . THR A 1 108 ? -5.629 12.340 -8.954 1.00 90.94 108 THR A N 1
ATOM 892 C CA . THR A 1 108 ? -6.565 12.507 -10.072 1.00 90.94 108 THR A CA 1
ATOM 893 C C . THR A 1 108 ? -7.787 11.597 -9.884 1.00 90.94 108 THR A C 1
ATOM 895 O O . THR A 1 108 ? -7.678 10.578 -9.198 1.00 90.94 108 THR A O 1
ATOM 898 N N . PRO A 1 109 ? -8.949 11.906 -10.492 1.00 92.88 109 PRO A N 1
ATOM 899 C CA . PRO A 1 109 ? -10.131 11.045 -10.400 1.00 92.88 109 PRO A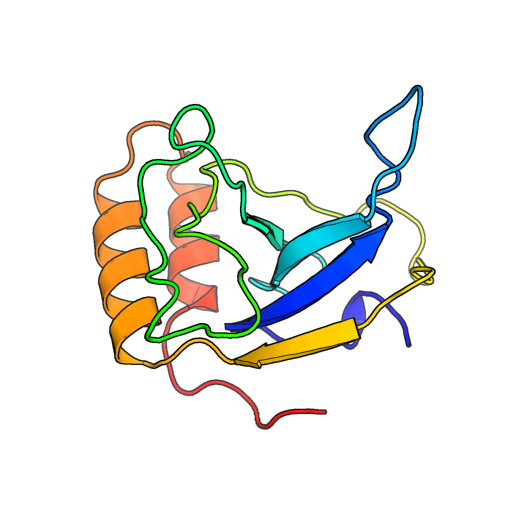 CA 1
ATOM 900 C C . PRO A 1 109 ? -9.849 9.586 -10.785 1.00 92.88 109 PRO A C 1
ATOM 902 O O . PRO A 1 109 ? -10.176 8.685 -10.025 1.00 92.88 109 PRO A O 1
ATOM 905 N N . VAL A 1 110 ? -9.117 9.365 -11.882 1.00 91.12 1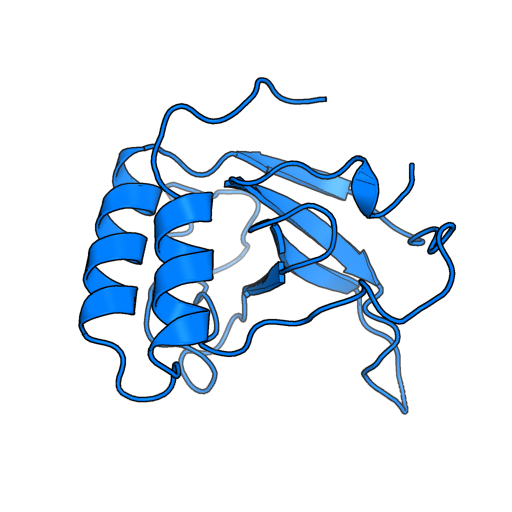10 VAL A N 1
ATOM 906 C CA . VAL A 1 110 ? -8.724 8.021 -12.340 1.00 91.12 110 VAL A CA 1
ATOM 907 C C . VAL A 1 110 ? -7.895 7.285 -11.284 1.00 91.12 110 VAL A C 1
ATOM 909 O O . VAL A 1 110 ? -8.171 6.132 -10.966 1.00 91.12 110 VAL A O 1
ATOM 912 N N . ASN A 1 111 ? -6.913 7.959 -10.680 1.00 90.69 111 ASN A N 1
ATOM 913 C CA . ASN A 1 111 ? -6.084 7.351 -9.639 1.00 90.69 111 ASN A CA 1
ATOM 914 C C . ASN A 1 111 ? -6.887 7.047 -8.369 1.00 90.69 111 ASN A C 1
ATOM 916 O O . ASN A 1 111 ? -6.609 6.057 -7.694 1.00 90.69 111 ASN A O 1
ATOM 920 N N . LYS A 1 112 ? -7.891 7.868 -8.039 1.00 92.25 112 LYS A N 1
ATOM 921 C CA . LYS A 1 112 ? -8.806 7.567 -6.932 1.00 92.25 112 LYS A CA 1
ATOM 922 C C . LYS A 1 112 ? -9.588 6.293 -7.207 1.00 92.25 112 LYS A C 1
ATOM 924 O O . LYS A 1 112 ? -9.641 5.441 -6.327 1.00 92.25 112 LYS A O 1
ATOM 929 N N . ASP A 1 113 ? -10.144 6.149 -8.404 1.00 92.69 113 ASP A N 1
ATOM 930 C CA . ASP A 1 113 ? -10.940 4.977 -8.770 1.00 92.69 113 ASP A CA 1
ATOM 931 C C . ASP A 1 113 ? -10.106 3.692 -8.701 1.00 92.69 113 ASP A C 1
ATOM 933 O O . ASP A 1 113 ? -10.552 2.708 -8.111 1.00 92.69 113 ASP A O 1
ATOM 937 N N . ILE A 1 114 ? -8.861 3.731 -9.194 1.00 90.69 114 ILE A N 1
ATOM 938 C CA . ILE A 1 114 ? -7.899 2.622 -9.087 1.00 90.69 114 ILE A CA 1
ATOM 939 C C . ILE A 1 114 ? -7.684 2.227 -7.622 1.00 90.69 114 ILE A C 1
ATOM 941 O O . ILE A 1 114 ? -7.862 1.066 -7.255 1.00 90.69 114 ILE A O 1
ATOM 945 N N . VAL A 1 115 ? -7.336 3.192 -6.766 1.00 92.19 115 VAL A N 1
ATOM 946 C CA . VAL A 1 115 ? -7.037 2.926 -5.352 1.00 92.19 115 VAL A CA 1
ATOM 947 C C . VAL A 1 115 ? -8.275 2.412 -4.612 1.00 92.19 115 VAL A C 1
ATOM 949 O O . VAL A 1 115 ? -8.179 1.474 -3.824 1.00 92.19 115 VAL A O 1
ATOM 952 N N . ILE A 1 116 ? -9.452 2.986 -4.873 1.00 94.19 116 ILE A N 1
ATOM 953 C CA . ILE A 1 116 ? -10.707 2.565 -4.240 1.00 94.19 116 ILE A CA 1
ATOM 954 C C . ILE A 1 116 ? -11.069 1.138 -4.658 1.00 94.19 116 ILE A C 1
ATOM 956 O O . ILE A 1 116 ? -11.369 0.309 -3.795 1.00 94.19 116 ILE A O 1
ATOM 960 N N . ALA A 1 117 ? -10.999 0.824 -5.954 1.00 92.62 117 ALA A N 1
ATOM 961 C CA . ALA A 1 117 ? -11.259 -0.522 -6.456 1.00 92.62 117 ALA A CA 1
ATOM 962 C C . ALA A 1 117 ? -10.284 -1.543 -5.845 1.00 92.62 117 ALA A C 1
ATOM 964 O O . ALA A 1 117 ? -10.696 -2.612 -5.394 1.00 92.62 117 ALA A O 1
ATOM 965 N N . ALA A 1 118 ? -9.003 -1.186 -5.751 1.00 91.12 118 ALA A N 1
ATOM 966 C CA . ALA A 1 118 ? -7.964 -2.042 -5.196 1.00 91.12 118 ALA A CA 1
ATOM 967 C C . ALA A 1 118 ? -8.135 -2.348 -3.705 1.00 91.12 118 ALA A C 1
ATOM 969 O O . ALA A 1 118 ? -7.856 -3.464 -3.257 1.00 91.12 118 ALA A O 1
ATOM 970 N N . LEU A 1 119 ? -8.576 -1.362 -2.929 1.00 92.25 119 LEU A N 1
ATOM 971 C CA . LEU A 1 119 ? -8.676 -1.464 -1.475 1.00 92.25 119 LEU A CA 1
ATOM 972 C C . LEU A 1 119 ? -10.043 -1.946 -0.992 1.00 92.25 119 LEU A C 1
ATOM 974 O O . LEU A 1 119 ? -10.211 -2.134 0.207 1.00 92.25 119 LEU A O 1
ATOM 978 N N . THR A 1 120 ? -11.014 -2.150 -1.886 1.00 92.25 120 THR A N 1
ATOM 979 C CA . THR A 1 120 ? -12.330 -2.680 -1.509 1.00 92.25 120 THR A CA 1
ATOM 980 C C . THR A 1 120 ? -12.184 -4.148 -1.068 1.00 92.25 120 THR A C 1
ATOM 982 O O . THR A 1 120 ? -11.775 -4.979 -1.887 1.00 92.25 120 THR A O 1
ATOM 985 N N . PRO A 1 121 ? -12.474 -4.504 0.199 1.00 88.25 121 PRO A N 1
ATOM 986 C CA . PRO A 1 121 ? -12.389 -5.888 0.670 1.00 88.25 121 PRO A CA 1
ATOM 987 C C . PRO A 1 121 ? -13.385 -6.814 -0.058 1.00 88.25 121 PRO A C 1
ATOM 989 O O . PRO A 1 121 ? -14.365 -6.329 -0.628 1.00 88.25 121 PRO A O 1
ATOM 992 N N . PRO A 1 122 ? -13.183 -8.144 -0.032 1.00 88.00 122 PRO A N 1
ATOM 993 C CA . PRO A 1 122 ? -12.162 -8.879 0.724 1.00 88.00 122 PRO A CA 1
ATOM 994 C C . PRO A 1 122 ? -10.783 -8.850 0.054 1.00 88.00 122 PRO A C 1
ATOM 996 O O . PRO A 1 122 ? -10.686 -8.760 -1.171 1.00 88.00 122 PRO A O 1
ATOM 999 N N . PHE A 1 123 ? -9.718 -8.956 0.851 1.00 87.44 123 PHE A N 1
ATOM 1000 C CA . PHE A 1 123 ? -8.358 -9.147 0.340 1.00 87.44 123 PHE A CA 1
ATOM 1001 C C . PHE A 1 123 ? -8.070 -10.625 0.062 1.00 87.44 123 PHE A C 1
ATOM 1003 O O . PHE A 1 123 ? -8.609 -11.498 0.749 1.00 87.44 123 PHE A O 1
ATOM 1010 N N . PRO A 1 124 ? -7.237 -10.926 -0.945 1.00 82.62 124 PRO A N 1
ATOM 1011 C CA . PRO A 1 124 ? -6.808 -12.293 -1.187 1.00 82.62 124 PRO A CA 1
ATOM 1012 C C . PRO A 1 124 ? -5.918 -12.799 -0.033 1.00 82.62 124 PRO A C 1
ATOM 1014 O O . PRO A 1 124 ? -5.319 -11.989 0.683 1.00 82.62 124 PRO A O 1
ATOM 1017 N N . PRO A 1 125 ? -5.851 -14.126 0.185 1.00 77.56 125 PRO A N 1
ATOM 1018 C CA . PRO A 1 125 ? -5.027 -14.700 1.243 1.00 77.56 125 PRO A CA 1
ATOM 1019 C C . PRO A 1 125 ? -3.540 -14.359 1.039 1.00 77.56 125 PRO A C 1
ATOM 1021 O O . PRO A 1 125 ? -3.118 -14.106 -0.090 1.00 77.56 125 PRO A O 1
ATOM 1024 N N . PRO A 1 126 ? -2.735 -14.335 2.115 1.00 73.62 126 PRO A N 1
ATOM 1025 C CA . PRO A 1 126 ? -1.297 -14.119 1.993 1.00 73.62 126 PRO A CA 1
ATOM 1026 C C . PRO A 1 126 ? -0.646 -15.208 1.114 1.00 73.62 126 PRO A C 1
ATOM 1028 O O . PRO A 1 126 ? -1.174 -16.323 1.054 1.00 73.62 126 PRO A O 1
ATOM 1031 N N . PRO A 1 127 ? 0.461 -14.877 0.423 1.00 69.62 127 PRO A N 1
ATOM 1032 C CA . PRO A 1 127 ? 1.167 -15.794 -0.464 1.00 69.62 127 PRO A CA 1
ATOM 1033 C C . PRO A 1 127 ? 2.009 -16.821 0.302 1.00 69.62 127 PRO A C 1
ATOM 1035 O O . PRO A 1 127 ? 2.342 -16.567 1.485 1.00 69.62 127 PRO A O 1
#

Organism: NCBI:txid1974543

Mean predicted aligned error: 5.37 Å